Protein AF-A0A817Q530-F1 (afdb_monomer_lite)

pLDDT: mean 89.29, std 10.86, range [56.03, 98.44]

InterPro domains:
  IPR006680 Amidohydrolase-related [PF01979] (34-116)
  IPR011059 Metal-dependent hydrolase, composite domain superfamily [G3DSA:2.30.40.10] (6-119)
  IPR011059 Metal-dependent hydrolase, composite domain superfamily [SSF51338] (35-118)
  IPR051607 Metallo-dependent Hydrolases [PTHR11271] (1-118)

Radius of gyration: 17.14 Å; chains: 1; bounding box: 46×32×41 Å

Secondary structure (DSSP, 8-state):
-HHHHHHHHHHHHHHHHHHHHHTTPPPPSS---TT-SS-HHHHHHHHTHHHHHHTT-TTTSSS--TTS---EEEE-S--TT-SS---TT--HHHHHHHHHHH--GGGEEEEEETTEE--

Organism: NCBI:txid392032

Sequence (119 aa):
MLPVMRAAVFAHRTMDFVSFDRSHAALPCFPEHKDAVIDFKFAYYLATLGGARALNIDSQIGSFEVEKQFDALLIDCNVESQAFDYWKDDEMDILFEKWMNAGDDRNIAGVWVQGVKVG

Structure (mmCIF, N/CA/C/O backbone):
data_AF-A0A817Q530-F1
#
_entry.id   AF-A0A817Q530-F1
#
loop_
_atom_site.group_PDB
_atom_site.id
_atom_site.type_symbol
_atom_site.label_atom_id
_atom_site.label_alt_id
_atom_site.label_comp_id
_atom_site.label_asym_id
_atom_site.label_entity_id
_atom_site.label_seq_id
_atom_site.pdbx_PDB_ins_code
_atom_site.Cartn_x
_atom_site.Cartn_y
_atom_site.Cartn_z
_atom_site.occupancy
_atom_site.B_iso_or_equiv
_atom_site.auth_seq_id
_atom_site.auth_comp_id
_atom_site.auth_asym_id
_atom_site.auth_atom_id
_atom_site.pdbx_PDB_model_num
ATOM 1 N N . MET A 1 1 ? -2.621 6.753 -1.626 1.00 76.12 1 MET A N 1
ATOM 2 C CA . MET A 1 1 ? -1.347 6.255 -1.063 1.00 76.12 1 MET A CA 1
ATOM 3 C C . MET A 1 1 ? -0.348 5.889 -2.162 1.00 76.12 1 MET A C 1
ATOM 5 O O . MET A 1 1 ? 0.677 6.553 -2.260 1.00 76.12 1 MET A O 1
ATOM 9 N N . LEU A 1 2 ? -0.668 4.924 -3.035 1.00 87.19 2 LEU A N 1
ATOM 10 C CA . LEU A 1 2 ? 0.248 4.417 -4.072 1.00 87.19 2 LEU A CA 1
ATOM 11 C C . LEU A 1 2 ? 0.881 5.487 -4.991 1.00 87.19 2 LEU A C 1
ATOM 13 O O . LEU A 1 2 ? 2.090 5.416 -5.201 1.00 87.19 2 LEU A O 1
ATOM 17 N N . PRO A 1 3 ? 0.163 6.524 -5.481 1.00 87.44 3 PRO A N 1
ATOM 18 C CA . PRO A 1 3 ? 0.778 7.534 -6.349 1.00 87.44 3 PRO A CA 1
ATOM 19 C C . PRO A 1 3 ? 1.949 8.292 -5.705 1.00 87.44 3 PRO A C 1
ATOM 21 O O . PRO A 1 3 ? 2.901 8.641 -6.395 1.00 87.44 3 PRO A O 1
ATOM 24 N N . VAL A 1 4 ? 1.903 8.522 -4.387 1.00 86.69 4 VAL A N 1
ATOM 25 C CA . VAL A 1 4 ? 2.946 9.265 -3.658 1.00 86.69 4 VAL A CA 1
ATOM 26 C C . VAL A 1 4 ? 4.192 8.404 -3.465 1.00 86.69 4 VAL A C 1
ATOM 28 O O . VAL A 1 4 ? 5.297 8.866 -3.734 1.00 86.69 4 VAL A O 1
ATOM 31 N N . MET A 1 5 ? 4.015 7.140 -3.065 1.00 89.62 5 MET A N 1
ATOM 32 C CA . MET A 1 5 ? 5.116 6.174 -2.957 1.00 89.62 5 MET A CA 1
ATOM 33 C C . MET A 1 5 ? 5.834 6.018 -4.303 1.00 89.62 5 MET A C 1
ATOM 35 O O . MET A 1 5 ? 7.053 6.143 -4.376 1.00 89.62 5 MET A O 1
ATOM 39 N N . ARG A 1 6 ? 5.065 5.836 -5.386 1.00 90.88 6 ARG A N 1
ATOM 40 C CA . ARG A 1 6 ? 5.592 5.744 -6.753 1.00 90.88 6 ARG A CA 1
ATOM 41 C C . ARG A 1 6 ? 6.376 6.981 -7.151 1.00 90.88 6 ARG A C 1
ATOM 43 O O . ARG A 1 6 ? 7.494 6.862 -7.639 1.00 90.88 6 ARG A O 1
ATOM 50 N N . ALA A 1 7 ? 5.811 8.167 -6.926 1.00 88.56 7 ALA A N 1
ATOM 51 C CA . ALA A 1 7 ? 6.481 9.422 -7.240 1.00 88.56 7 ALA A CA 1
ATOM 52 C C . ALA A 1 7 ? 7.816 9.562 -6.493 1.00 88.56 7 ALA A C 1
ATOM 54 O O . ALA A 1 7 ? 8.787 10.017 -7.091 1.00 88.56 7 ALA A O 1
ATOM 55 N N . ALA A 1 8 ? 7.894 9.127 -5.230 1.00 87.06 8 ALA A N 1
ATOM 56 C CA . ALA A 1 8 ? 9.135 9.146 -4.459 1.00 87.06 8 ALA A CA 1
ATOM 57 C C . ALA A 1 8 ? 10.202 8.210 -5.054 1.00 87.06 8 ALA A C 1
ATOM 59 O O . ALA A 1 8 ? 11.334 8.642 -5.275 1.00 87.06 8 ALA A O 1
ATOM 60 N N . VAL A 1 9 ? 9.830 6.967 -5.385 1.00 87.38 9 VAL A N 1
ATOM 61 C CA . VAL A 1 9 ? 10.739 5.998 -6.025 1.00 87.38 9 VAL A CA 1
ATOM 62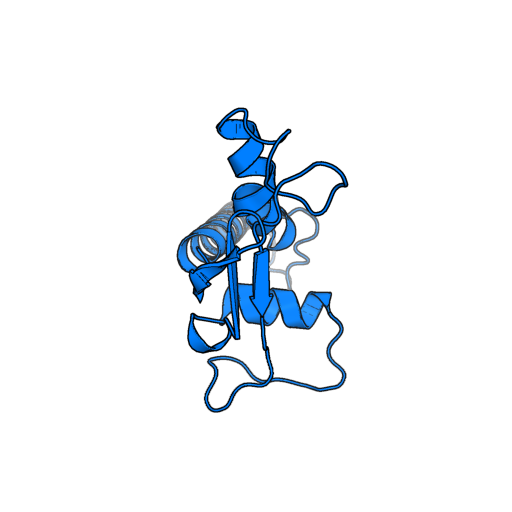 C C . VAL A 1 9 ? 11.201 6.507 -7.395 1.00 87.38 9 VAL A C 1
ATOM 64 O O . VAL A 1 9 ? 12.394 6.489 -7.694 1.00 87.38 9 VAL A O 1
ATOM 67 N N . PHE A 1 10 ? 10.290 7.023 -8.228 1.00 86.19 10 PHE A N 1
ATOM 68 C CA . PHE A 1 10 ? 10.640 7.564 -9.545 1.00 86.19 10 PHE A CA 1
ATOM 69 C C . PHE A 1 10 ? 11.528 8.807 -9.459 1.00 86.19 10 PHE A C 1
ATOM 71 O O . PHE A 1 10 ? 12.492 8.921 -10.219 1.00 86.19 10 PHE A O 1
ATOM 78 N N . ALA A 1 11 ? 11.235 9.730 -8.542 1.00 85.81 11 ALA A N 1
ATOM 79 C CA . ALA A 1 11 ? 12.054 10.917 -8.333 1.00 85.81 11 ALA A CA 1
ATOM 80 C C . ALA A 1 11 ? 13.473 10.534 -7.907 1.00 85.81 11 ALA A C 1
ATOM 82 O O . ALA A 1 11 ? 14.438 11.052 -8.466 1.00 85.81 11 ALA A O 1
ATOM 83 N N . HIS A 1 12 ? 13.603 9.581 -6.983 1.00 84.56 12 HIS A N 1
ATOM 84 C CA . HIS A 1 12 ? 14.901 9.098 -6.541 1.00 84.56 12 HIS A CA 1
ATOM 85 C C . HIS A 1 12 ? 15.691 8.432 -7.680 1.00 84.56 12 HIS A C 1
ATOM 87 O O . HIS A 1 12 ? 16.813 8.848 -7.959 1.00 84.56 12 HIS A O 1
ATOM 93 N N . ARG A 1 13 ? 15.068 7.521 -8.443 1.00 83.00 13 ARG A N 1
ATOM 94 C CA . ARG A 1 13 ? 15.695 6.902 -9.628 1.00 83.00 13 ARG A CA 1
ATOM 95 C C . ARG A 1 13 ? 16.119 7.933 -10.682 1.00 83.00 13 ARG A C 1
ATOM 97 O O . ARG A 1 13 ? 17.153 7.777 -11.325 1.00 83.00 13 ARG A O 1
ATOM 104 N N . THR A 1 14 ? 15.341 9.003 -10.852 1.00 85.06 14 THR A N 1
ATOM 105 C CA . THR A 1 14 ? 15.692 10.105 -11.763 1.00 85.06 14 THR A CA 1
ATOM 106 C C . THR A 1 14 ? 16.925 10.862 -11.268 1.00 85.06 14 THR A C 1
ATOM 108 O O . THR A 1 14 ? 17.797 11.205 -12.064 1.00 85.06 14 THR A O 1
ATOM 111 N N . MET A 1 15 ? 17.030 11.113 -9.961 1.00 80.25 15 MET A N 1
ATOM 112 C CA . MET A 1 15 ? 18.203 11.766 -9.371 1.00 80.25 15 MET A CA 1
ATOM 113 C C . MET A 1 15 ? 19.466 10.907 -9.490 1.00 80.25 15 MET A C 1
ATOM 115 O O . MET A 1 15 ? 20.522 11.451 -9.812 1.00 80.25 15 MET A O 1
ATOM 119 N N . ASP A 1 16 ? 19.355 9.592 -9.295 1.00 78.88 16 ASP A N 1
ATOM 120 C CA . ASP A 1 16 ? 20.468 8.653 -9.479 1.00 78.88 16 ASP A CA 1
ATOM 121 C C . ASP A 1 16 ? 20.954 8.631 -10.931 1.00 78.88 16 ASP A C 1
ATOM 123 O O . ASP A 1 16 ? 22.153 8.648 -11.199 1.00 78.88 16 ASP A O 1
ATOM 127 N N . PHE A 1 17 ? 20.031 8.667 -11.895 1.00 76.12 17 PHE A N 1
ATOM 128 C CA . PHE A 1 17 ? 20.399 8.777 -13.304 1.00 76.12 17 PHE A CA 1
ATOM 129 C C . PHE A 1 17 ? 21.129 10.096 -13.606 1.00 76.12 17 PHE A C 1
ATOM 131 O O . PHE A 1 17 ? 22.151 10.100 -14.288 1.00 76.12 17 PHE A O 1
ATOM 138 N N . VAL A 1 18 ? 20.642 11.223 -13.073 1.00 79.25 18 VAL A N 1
ATOM 139 C CA . VAL A 1 18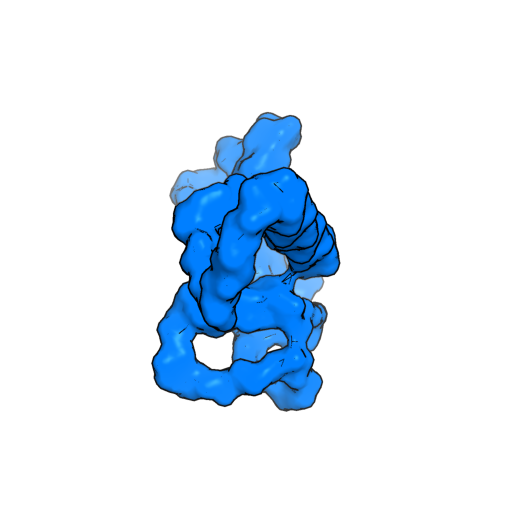 ? 21.281 12.537 -13.270 1.00 79.25 18 VAL A CA 1
ATOM 140 C C . VAL A 1 18 ? 22.666 12.599 -12.620 1.00 79.25 18 VAL A C 1
ATOM 142 O O . VAL A 1 18 ? 23.579 13.208 -13.180 1.00 79.25 18 VAL A O 1
ATOM 145 N N . SER A 1 19 ? 22.844 12.009 -11.436 1.00 75.75 19 SER A N 1
ATOM 146 C CA . SER A 1 19 ? 24.150 11.970 -10.769 1.00 75.75 19 SER A CA 1
ATOM 147 C C . SER A 1 19 ? 25.144 11.106 -11.551 1.00 75.75 19 SER A C 1
ATOM 149 O O . SER A 1 19 ? 26.296 11.511 -11.727 1.00 75.75 19 SER A O 1
ATOM 151 N N . PHE A 1 20 ? 24.672 9.985 -12.102 1.00 75.25 20 PHE A N 1
ATOM 152 C CA . PHE A 1 20 ? 25.435 9.129 -12.995 1.00 75.25 20 PHE A CA 1
ATOM 153 C C . PHE A 1 20 ? 25.859 9.861 -14.277 1.00 75.25 20 PHE A C 1
ATOM 155 O O . PHE A 1 20 ? 27.049 9.898 -14.583 1.00 75.25 20 PHE A O 1
ATOM 162 N N . ASP A 1 21 ? 24.932 10.497 -14.998 1.00 75.50 21 ASP A N 1
ATOM 163 C CA . ASP A 1 21 ? 25.228 11.228 -16.241 1.00 75.50 21 ASP A CA 1
ATOM 164 C C . ASP A 1 21 ? 26.308 12.306 -16.028 1.00 75.50 21 ASP A C 1
ATOM 166 O O . ASP A 1 21 ? 27.300 12.377 -16.756 1.00 75.50 21 ASP A O 1
ATOM 170 N N . ARG A 1 22 ? 26.210 13.064 -14.926 1.00 78.44 22 ARG A N 1
ATOM 171 C CA . ARG A 1 22 ? 27.218 14.070 -14.545 1.00 78.44 22 ARG A CA 1
ATOM 172 C C . ARG A 1 22 ? 28.609 13.486 -14.296 1.00 78.44 22 ARG A C 1
ATOM 174 O O . ARG A 1 22 ? 29.601 14.197 -14.471 1.00 78.44 22 ARG A O 1
ATOM 181 N N . SER A 1 23 ? 28.708 12.220 -13.895 1.00 80.88 23 SER A N 1
ATOM 182 C CA . SER A 1 23 ? 29.992 11.553 -13.656 1.00 80.88 23 SER A CA 1
ATOM 183 C C . SER A 1 23 ? 30.753 11.208 -14.943 1.00 80.88 23 SER A C 1
ATOM 185 O O . SER A 1 23 ? 31.930 10.865 -14.862 1.00 80.88 23 SER A O 1
ATOM 187 N N . HIS A 1 24 ? 30.117 11.324 -16.122 1.00 75.62 24 HIS A N 1
ATOM 188 C CA . HIS A 1 24 ? 30.666 10.914 -17.425 1.00 75.62 24 HIS A CA 1
ATOM 189 C C . HIS A 1 24 ? 31.121 9.440 -17.477 1.00 75.62 24 HIS A C 1
ATOM 191 O O . HIS A 1 24 ? 31.922 9.056 -18.332 1.00 75.62 24 HIS A O 1
ATOM 197 N N . ALA A 1 25 ? 30.628 8.600 -16.564 1.00 75.75 25 ALA A N 1
ATOM 198 C CA . ALA A 1 25 ? 30.868 7.167 -16.591 1.00 75.75 25 ALA A CA 1
ATOM 199 C C . ALA A 1 25 ? 30.081 6.501 -17.737 1.00 75.75 25 ALA A C 1
ATOM 201 O O . ALA A 1 25 ? 29.028 6.978 -18.161 1.00 75.75 25 ALA A O 1
ATOM 202 N N . ALA A 1 26 ? 30.584 5.377 -18.252 1.00 75.62 26 ALA A N 1
ATOM 203 C CA . ALA A 1 26 ? 29.887 4.605 -19.280 1.00 75.62 26 ALA A CA 1
ATOM 204 C C . ALA A 1 26 ? 28.611 3.975 -18.704 1.00 75.62 26 ALA A C 1
ATOM 206 O O . ALA A 1 26 ? 28.694 3.264 -17.701 1.00 75.62 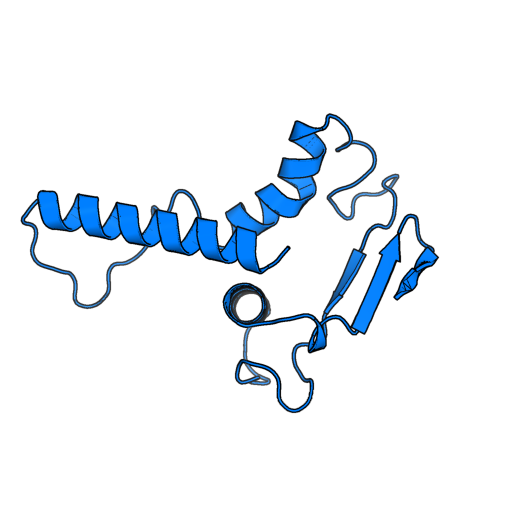26 ALA A O 1
ATOM 207 N N . LEU A 1 27 ? 27.452 4.235 -19.327 1.00 66.81 27 LEU A N 1
ATOM 208 C CA . LEU A 1 27 ? 26.159 3.698 -18.885 1.00 66.81 27 LEU A CA 1
ATOM 209 C C . LEU A 1 27 ? 26.245 2.171 -18.734 1.00 66.81 27 LEU A C 1
ATOM 211 O O . LEU A 1 27 ? 26.527 1.484 -19.722 1.00 66.81 27 LEU A O 1
ATOM 215 N N . PRO A 1 28 ? 26.003 1.613 -17.536 1.00 66.25 28 PRO A N 1
ATOM 216 C CA . PRO A 1 28 ? 25.867 0.172 -17.401 1.00 66.25 28 PRO A CA 1
ATOM 217 C C . PRO A 1 28 ? 24.646 -0.291 -18.207 1.00 66.25 28 PRO A C 1
ATOM 219 O O . PRO A 1 28 ? 23.627 0.400 -18.250 1.00 66.25 28 PRO A O 1
ATOM 222 N N . CYS A 1 29 ? 24.728 -1.465 -18.846 1.00 59.94 29 CYS A N 1
ATOM 223 C CA . CYS A 1 29 ? 23.603 -2.007 -19.622 1.00 59.94 29 CYS A CA 1
ATOM 224 C C . CYS A 1 29 ? 22.365 -2.273 -18.750 1.00 59.94 29 CYS A C 1
ATOM 226 O O . CYS A 1 29 ? 21.248 -2.214 -19.251 1.00 59.94 29 CYS A O 1
ATOM 228 N N . PHE A 1 30 ? 22.577 -2.478 -17.446 1.00 57.22 30 PHE A N 1
ATOM 229 C CA . PHE A 1 30 ? 21.573 -2.430 -16.392 1.00 57.22 30 PHE A CA 1
ATOM 230 C C . PHE A 1 30 ? 22.248 -1.867 -15.135 1.00 57.22 30 PHE A C 1
ATOM 232 O O . PHE A 1 30 ? 23.124 -2.536 -14.583 1.00 57.22 30 PHE A O 1
ATOM 239 N N . PRO A 1 31 ? 21.930 -0.641 -14.692 1.00 57.78 31 PRO A N 1
ATOM 240 C CA . PRO A 1 31 ? 22.441 -0.158 -13.418 1.00 57.78 31 PRO A CA 1
ATOM 241 C C . PRO A 1 31 ? 21.901 -1.044 -12.288 1.00 57.78 31 PRO A C 1
ATOM 243 O O . PRO A 1 31 ? 20.692 -1.148 -12.093 1.00 57.78 31 PRO A O 1
ATOM 246 N N . GLU A 1 32 ? 22.791 -1.702 -11.539 1.00 56.03 32 GLU A N 1
ATOM 247 C CA . GLU A 1 32 ? 22.409 -2.307 -10.261 1.00 56.03 32 GLU A CA 1
ATOM 248 C C . GLU A 1 32 ? 22.076 -1.177 -9.276 1.00 56.03 32 GLU A C 1
ATOM 250 O O . GLU A 1 32 ? 22.944 -0.399 -8.889 1.00 56.03 32 GLU A O 1
ATOM 255 N N . HIS A 1 33 ? 20.821 -1.094 -8.842 1.00 61.72 33 HIS A N 1
ATOM 256 C CA . HIS A 1 33 ? 20.346 -0.078 -7.895 1.00 61.72 33 HIS A CA 1
ATOM 257 C C . HIS A 1 33 ? 20.572 -0.497 -6.433 1.00 61.72 33 HIS A C 1
ATOM 259 O O . HIS A 1 33 ? 19.668 -0.392 -5.607 1.00 61.72 33 HIS A O 1
ATOM 265 N N . LYS A 1 34 ? 21.763 -1.017 -6.109 1.00 56.69 34 LYS A N 1
ATOM 266 C CA . LYS A 1 34 ? 22.081 -1.499 -4.749 1.00 56.69 34 LYS A CA 1
ATOM 267 C C . LYS A 1 34 ? 22.072 -0.391 -3.691 1.00 56.69 34 LYS A C 1
ATOM 269 O O . LYS A 1 34 ? 21.837 -0.694 -2.527 1.00 56.69 34 LYS A O 1
ATOM 274 N N . ASP A 1 35 ? 22.249 0.862 -4.111 1.00 61.72 35 ASP A N 1
ATOM 275 C CA . ASP A 1 35 ? 22.394 2.022 -3.223 1.00 61.72 35 ASP A CA 1
ATOM 276 C C . ASP A 1 35 ? 21.201 2.993 -3.284 1.00 61.72 35 ASP A C 1
ATOM 278 O O . ASP A 1 35 ? 21.332 4.160 -2.909 1.00 61.72 35 ASP A O 1
ATOM 282 N N . ALA A 1 36 ? 20.035 2.540 -3.764 1.00 63.38 36 ALA A N 1
ATOM 283 C CA . ALA A 1 36 ? 18.854 3.393 -3.815 1.00 63.38 36 ALA A CA 1
ATOM 284 C C . ALA A 1 36 ? 18.437 3.830 -2.393 1.00 63.38 36 ALA A C 1
ATOM 286 O O . ALA A 1 36 ? 17.969 3.029 -1.587 1.00 63.38 36 ALA A O 1
ATOM 287 N N . VAL A 1 37 ? 18.575 5.125 -2.099 1.00 75.31 37 VAL A N 1
ATOM 288 C CA . VAL A 1 37 ? 18.137 5.796 -0.863 1.00 75.31 37 VAL A CA 1
ATOM 289 C C . VAL A 1 37 ? 16.631 5.626 -0.645 1.00 75.31 37 VAL A C 1
ATOM 291 O O . VAL A 1 37 ? 16.182 5.531 0.495 1.00 75.31 37 VAL A O 1
ATOM 294 N N . ILE A 1 38 ? 15.842 5.6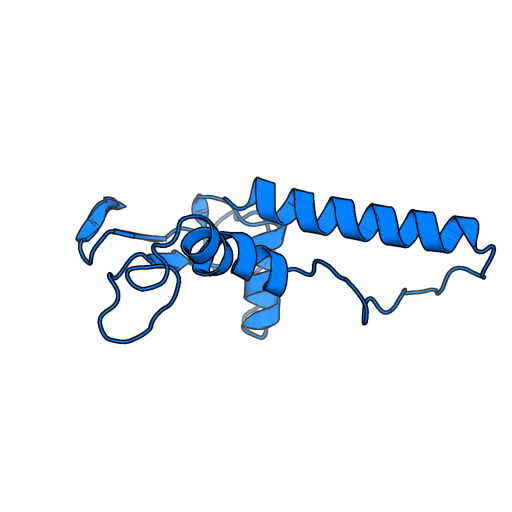04 -1.726 1.00 86.94 38 ILE A N 1
ATOM 295 C CA . ILE A 1 38 ? 14.392 5.372 -1.681 1.00 86.94 38 ILE A CA 1
ATOM 296 C C . ILE A 1 38 ? 14.016 4.267 -2.667 1.00 86.94 38 ILE A C 1
ATOM 298 O O . ILE A 1 38 ? 13.692 4.523 -3.829 1.00 86.94 38 ILE A O 1
ATOM 302 N N . ASP A 1 39 ? 14.037 3.030 -2.182 1.00 89.62 39 ASP A N 1
ATOM 303 C CA . ASP A 1 39 ? 13.446 1.886 -2.864 1.00 89.62 39 ASP A CA 1
ATOM 304 C C . ASP A 1 39 ? 11.956 1.723 -2.505 1.00 89.62 39 ASP A C 1
ATOM 306 O O . ASP A 1 39 ? 11.354 2.512 -1.766 1.00 89.62 39 ASP A O 1
ATOM 310 N N . PHE A 1 40 ? 11.333 0.684 -3.061 1.00 90.62 40 PHE A N 1
ATOM 311 C CA . PHE A 1 40 ? 9.923 0.401 -2.835 1.00 90.62 40 PHE A CA 1
ATOM 312 C C . PHE A 1 40 ? 9.664 0.064 -1.348 1.00 90.62 40 PHE A C 1
ATOM 314 O O . PHE A 1 40 ? 8.715 0.575 -0.751 1.00 90.62 40 PHE A O 1
ATOM 321 N N . LYS A 1 41 ? 10.546 -0.706 -0.697 1.00 92.50 41 LYS A N 1
ATOM 322 C CA . LYS A 1 41 ? 10.413 -1.086 0.720 1.00 92.50 41 LYS A CA 1
ATOM 323 C C . LYS A 1 41 ? 10.479 0.135 1.638 1.00 92.50 41 LYS A C 1
ATOM 325 O O . LYS A 1 41 ? 9.664 0.268 2.552 1.00 92.50 41 LYS A O 1
ATOM 330 N N . PHE A 1 42 ? 11.396 1.059 1.373 1.00 92.44 42 PHE A N 1
ATOM 331 C CA . PHE A 1 42 ? 11.543 2.292 2.131 1.00 92.44 42 PHE A CA 1
ATOM 332 C C . PHE A 1 42 ? 10.382 3.257 1.883 1.00 92.44 42 PHE A C 1
ATOM 334 O O . PHE A 1 42 ? 9.857 3.834 2.834 1.00 92.44 42 PHE A O 1
ATOM 341 N N . ALA A 1 43 ? 9.903 3.379 0.641 1.00 93.44 43 ALA A N 1
ATOM 342 C CA . ALA A 1 43 ? 8.690 4.141 0.347 1.00 93.44 43 ALA A CA 1
ATOM 343 C C . ALA A 1 43 ? 7.464 3.575 1.092 1.00 93.44 43 ALA A C 1
ATOM 345 O O . ALA A 1 43 ? 6.667 4.344 1.638 1.00 93.44 43 ALA A O 1
ATOM 346 N N . TYR A 1 44 ? 7.343 2.244 1.181 1.00 94.50 44 TYR A N 1
ATOM 347 C CA . TYR A 1 44 ? 6.305 1.585 1.975 1.00 94.50 44 TYR A CA 1
ATOM 348 C C . TYR A 1 44 ? 6.434 1.886 3.470 1.00 94.50 44 TYR A C 1
ATOM 350 O O . TYR A 1 44 ? 5.448 2.264 4.107 1.00 94.50 44 TYR A O 1
ATOM 358 N N . TYR A 1 45 ? 7.648 1.797 4.018 1.00 95.44 45 TYR A N 1
ATOM 359 C CA . TYR A 1 45 ? 7.926 2.182 5.401 1.00 95.44 45 TYR A CA 1
ATOM 360 C C . TYR A 1 45 ? 7.508 3.632 5.674 1.00 95.44 45 TYR A C 1
ATOM 362 O O . TYR A 1 45 ? 6.775 3.882 6.628 1.00 95.44 45 TYR A O 1
ATOM 370 N N . LEU A 1 46 ? 7.910 4.586 4.828 1.00 95.06 46 LEU A N 1
ATOM 371 C CA . LEU A 1 46 ? 7.588 6.007 5.006 1.00 95.06 46 LEU A CA 1
ATOM 372 C C . LEU A 1 46 ? 6.082 6.276 5.030 1.00 95.06 46 LEU A C 1
ATOM 374 O O . LEU A 1 46 ? 5.622 7.118 5.794 1.00 95.06 46 LEU A O 1
ATOM 378 N N . ALA A 1 47 ? 5.309 5.558 4.225 1.00 94.94 47 ALA A N 1
ATOM 379 C CA . ALA A 1 47 ? 3.864 5.732 4.168 1.00 94.94 47 ALA A CA 1
ATOM 380 C C . ALA A 1 47 ? 3.085 4.914 5.216 1.00 94.94 47 ALA A C 1
ATOM 382 O O . ALA A 1 47 ? 1.868 5.062 5.305 1.00 94.94 47 ALA A O 1
ATOM 383 N N . THR A 1 48 ? 3.765 4.075 6.003 1.00 96.19 48 THR A N 1
ATOM 384 C CA . THR A 1 48 ? 3.177 3.287 7.097 1.00 96.19 48 THR A CA 1
ATOM 385 C C . THR A 1 48 ? 3.828 3.664 8.431 1.00 96.19 48 THR A C 1
ATOM 387 O O . THR A 1 48 ? 3.537 4.727 8.982 1.00 96.19 48 THR A O 1
ATOM 390 N N . LEU A 1 49 ? 4.744 2.842 8.949 1.00 97.56 49 LEU A N 1
ATOM 391 C CA . LEU A 1 49 ? 5.390 3.040 10.247 1.00 97.56 49 LEU A CA 1
ATOM 392 C C . LEU A 1 49 ? 6.187 4.351 10.328 1.00 97.56 49 LEU A C 1
ATOM 394 O O . LEU A 1 49 ? 6.162 5.029 11.353 1.00 97.56 49 LEU A O 1
ATOM 398 N N . GLY A 1 50 ? 6.881 4.737 9.257 1.00 96.81 50 GLY A N 1
ATOM 399 C CA . GLY A 1 50 ? 7.621 5.997 9.179 1.00 96.81 50 GLY A CA 1
ATOM 400 C C . GLY A 1 50 ? 6.710 7.221 9.304 1.00 96.81 50 GLY A C 1
ATOM 401 O O . GLY A 1 50 ? 7.046 8.164 10.019 1.00 96.81 50 GLY A O 1
ATOM 402 N N . GLY A 1 51 ? 5.528 7.177 8.687 1.00 96.56 51 GLY A N 1
ATOM 403 C CA . GLY A 1 51 ? 4.505 8.214 8.810 1.00 96.56 51 GLY A CA 1
ATOM 404 C C . GLY A 1 51 ? 3.904 8.264 10.214 1.00 96.56 51 GLY A C 1
ATOM 405 O O . GLY A 1 51 ? 3.777 9.343 10.791 1.00 96.56 51 GLY A O 1
ATOM 406 N N . ALA A 1 52 ? 3.620 7.102 10.810 1.00 97.88 52 ALA A N 1
ATOM 407 C CA . ALA A 1 52 ? 3.153 7.015 12.193 1.00 97.88 52 ALA A CA 1
ATOM 408 C C . ALA A 1 52 ? 4.175 7.608 13.183 1.00 97.88 52 ALA A C 1
ATOM 410 O O . ALA A 1 52 ? 3.793 8.352 14.086 1.00 97.88 52 ALA A O 1
ATOM 411 N N . ARG A 1 53 ? 5.477 7.363 12.967 1.00 98.19 53 ARG A N 1
ATOM 412 C CA . ARG A 1 53 ? 6.572 7.955 13.758 1.00 98.19 53 ARG A CA 1
ATOM 413 C C . ARG A 1 53 ? 6.646 9.467 13.600 1.00 98.19 53 ARG A C 1
ATOM 415 O O . ARG A 1 53 ? 6.789 10.176 14.590 1.00 98.19 53 ARG A O 1
ATOM 422 N N . ALA A 1 54 ? 6.507 9.971 12.373 1.00 97.75 54 ALA A N 1
ATOM 423 C CA . ALA A 1 54 ? 6.497 11.411 12.109 1.00 97.75 54 ALA A CA 1
ATOM 424 C C . ALA A 1 54 ? 5.345 12.136 12.829 1.00 97.75 54 ALA A C 1
ATOM 426 O O . ALA A 1 54 ? 5.476 13.307 13.178 1.00 97.75 54 ALA A O 1
ATOM 427 N N . LEU A 1 55 ? 4.237 11.431 13.077 1.00 98.06 55 LEU A N 1
ATOM 428 C CA . LEU A 1 55 ? 3.070 11.927 13.807 1.00 98.06 55 LEU A CA 1
ATOM 429 C C . LEU A 1 55 ? 3.065 11.550 15.300 1.00 98.06 55 LEU A C 1
ATOM 431 O O . LEU A 1 55 ? 2.120 11.905 16.000 1.00 98.06 55 LEU A O 1
ATOM 435 N N . ASN A 1 56 ? 4.099 10.861 15.799 1.00 98.19 56 ASN A N 1
ATOM 436 C CA . ASN A 1 56 ? 4.202 10.374 17.180 1.00 98.19 56 ASN A CA 1
ATOM 437 C C . ASN A 1 56 ? 3.006 9.496 17.622 1.00 98.19 56 ASN A C 1
ATOM 439 O O . ASN A 1 56 ? 2.514 9.598 18.747 1.00 98.19 56 ASN A O 1
ATOM 443 N N . ILE A 1 57 ? 2.520 8.649 16.711 1.00 98.12 57 ILE A N 1
ATOM 444 C CA . ILE A 1 57 ? 1.430 7.678 16.932 1.00 98.12 57 ILE A CA 1
ATOM 445 C C . ILE A 1 57 ? 1.851 6.245 16.573 1.00 98.12 57 ILE A C 1
ATOM 447 O O . ILE A 1 57 ? 1.013 5.352 16.454 1.00 98.12 57 ILE A O 1
ATOM 451 N N . ASP A 1 58 ? 3.149 5.993 16.407 1.00 98.00 58 ASP A N 1
ATOM 452 C CA . ASP A 1 58 ? 3.700 4.680 16.059 1.00 98.00 58 ASP A CA 1
ATOM 453 C C . ASP A 1 58 ? 3.564 3.636 17.168 1.00 98.00 58 ASP A C 1
ATOM 455 O O . ASP A 1 58 ? 3.653 2.441 16.892 1.00 98.00 58 ASP A O 1
ATOM 459 N N . SER A 1 59 ? 3.289 4.057 18.404 1.00 97.69 59 SER A N 1
ATOM 460 C CA . SER A 1 59 ? 2.874 3.155 19.483 1.00 97.69 59 SER A CA 1
ATOM 461 C C . SER A 1 59 ? 1.459 2.598 19.293 1.00 97.69 59 SER A C 1
ATOM 463 O O . SER A 1 59 ? 1.123 1.602 19.922 1.00 97.69 59 SER A O 1
ATOM 465 N N . GLN A 1 60 ? 0.641 3.216 18.434 1.00 98.00 60 GLN A N 1
ATOM 466 C CA . GLN A 1 60 ? -0.755 2.838 18.204 1.00 98.00 60 GLN A CA 1
ATOM 467 C C . GLN A 1 60 ? -0.972 2.167 16.845 1.00 98.00 60 GLN A C 1
ATOM 469 O O . GLN A 1 60 ? -1.787 1.254 16.768 1.00 98.00 60 GLN A O 1
ATOM 474 N N . ILE A 1 61 ? -0.278 2.606 15.787 1.00 98.19 61 ILE A N 1
ATOM 475 C CA . ILE A 1 61 ? -0.507 2.153 14.401 1.00 98.19 61 ILE A CA 1
ATOM 476 C C . ILE A 1 61 ? 0.798 2.014 13.597 1.00 98.19 61 ILE A C 1
ATOM 478 O O . ILE A 1 61 ? 1.885 2.362 14.058 1.00 98.19 61 ILE A O 1
ATOM 482 N N . GLY A 1 62 ? 0.683 1.532 12.357 1.00 96.31 62 GLY A N 1
ATOM 483 C CA . GLY A 1 62 ? 1.761 1.540 11.360 1.00 96.31 62 GLY A CA 1
ATOM 484 C C . GLY A 1 62 ? 2.534 0.225 11.216 1.00 96.31 62 GLY A C 1
ATOM 485 O O . GLY A 1 62 ? 3.297 0.088 10.264 1.00 96.31 62 GLY A O 1
ATOM 486 N N . SER A 1 63 ? 2.327 -0.749 12.107 1.00 97.62 63 SER A N 1
ATOM 487 C CA . SER A 1 63 ? 2.855 -2.118 11.991 1.00 97.62 63 SER A CA 1
ATOM 488 C C . SER A 1 63 ? 1.907 -3.142 12.627 1.00 97.62 63 SER A C 1
ATOM 490 O O . SER A 1 63 ? 1.028 -2.778 13.406 1.00 97.62 63 SER A O 1
ATOM 492 N N . PHE A 1 64 ? 2.097 -4.429 12.317 1.00 97.19 64 PHE A N 1
ATOM 493 C CA . PHE A 1 64 ? 1.320 -5.545 12.882 1.00 97.19 64 PHE A CA 1
ATOM 494 C C . PHE A 1 64 ? 1.922 -6.087 14.189 1.00 97.19 64 PHE A C 1
ATOM 496 O O . PHE A 1 64 ? 2.113 -7.291 14.354 1.00 97.19 64 PHE A O 1
ATOM 503 N N . GLU A 1 65 ? 2.270 -5.194 15.111 1.00 97.94 65 GLU A N 1
ATOM 504 C CA . GLU A 1 65 ? 2.730 -5.564 16.453 1.00 97.94 65 GLU A CA 1
ATOM 505 C C . GLU A 1 65 ? 1.540 -5.771 17.399 1.00 97.94 65 GLU A C 1
ATOM 507 O O . GLU A 1 65 ? 0.501 -5.125 17.265 1.00 97.94 65 GLU A O 1
ATOM 512 N N . VAL A 1 66 ? 1.700 -6.665 18.379 1.00 97.12 66 VAL A N 1
ATOM 513 C CA . VAL A 1 66 ? 0.712 -6.855 19.454 1.00 97.12 66 VAL A CA 1
ATOM 514 C C . VAL A 1 66 ? 0.501 -5.524 20.193 1.00 97.12 66 VAL A C 1
ATOM 516 O O . VAL A 1 66 ? 1.435 -4.734 20.307 1.00 97.12 66 VAL A O 1
ATOM 519 N N . GLU A 1 67 ? -0.720 -5.285 20.679 1.00 96.75 67 GLU A N 1
ATOM 520 C CA . GLU A 1 67 ? -1.203 -4.037 21.308 1.00 96.75 67 GLU A CA 1
ATOM 521 C C . GLU A 1 67 ? -1.488 -2.857 20.359 1.00 96.75 67 GLU A C 1
ATOM 523 O O . GLU A 1 67 ? -2.146 -1.900 20.772 1.00 96.75 67 GLU A O 1
ATOM 528 N N . LYS A 1 68 ? -1.075 -2.910 19.085 1.00 98.00 68 LYS A N 1
ATOM 529 C CA . LYS A 1 68 ? -1.442 -1.877 18.101 1.00 98.00 68 LYS A CA 1
ATOM 530 C C . LYS A 1 68 ? -2.852 -2.080 17.552 1.00 98.00 68 LYS A C 1
ATOM 532 O O . LYS A 1 68 ? -3.381 -3.191 17.502 1.00 98.00 68 LYS A O 1
ATOM 537 N N . GLN A 1 69 ? -3.465 -0.984 17.118 1.00 98.25 69 GLN A N 1
ATOM 538 C CA . GLN A 1 69 ? -4.749 -1.003 16.426 1.00 98.25 69 GLN A CA 1
ATOM 539 C C . GLN A 1 69 ? -4.599 -1.701 15.071 1.00 98.25 69 GLN A C 1
ATOM 541 O O . GLN A 1 69 ? -3.598 -1.536 14.371 1.00 98.25 69 GLN A O 1
ATOM 546 N N . PHE A 1 70 ? -5.613 -2.480 14.692 1.00 97.81 70 PHE A N 1
ATOM 547 C CA . PHE A 1 70 ? -5.627 -3.163 13.404 1.00 97.81 70 PHE A CA 1
ATOM 548 C C . PHE A 1 70 ? -6.111 -2.221 12.296 1.00 97.81 70 PHE A C 1
ATOM 550 O O . PHE A 1 70 ? -7.290 -2.222 11.929 1.00 97.81 70 PHE A O 1
ATOM 557 N N . ASP A 1 71 ? -5.167 -1.428 11.793 1.00 97.75 71 ASP A N 1
ATOM 558 C CA . ASP A 1 71 ? -5.310 -0.593 10.603 1.00 97.75 71 ASP A CA 1
ATOM 559 C C . ASP A 1 71 ? -4.617 -1.302 9.435 1.00 97.75 71 ASP A C 1
ATOM 561 O O . ASP A 1 71 ? -3.388 -1.408 9.397 1.00 97.75 71 ASP A O 1
ATOM 565 N N . ALA A 1 72 ? -5.403 -1.853 8.508 1.00 97.12 72 ALA A N 1
ATOM 566 C CA . ALA A 1 72 ? -4.898 -2.783 7.502 1.00 97.12 72 ALA A CA 1
ATOM 567 C C . ALA A 1 72 ? -5.638 -2.685 6.167 1.00 97.12 72 ALA A C 1
ATOM 569 O O . ALA A 1 72 ? -6.828 -2.372 6.105 1.00 97.12 72 ALA A O 1
ATOM 570 N N . LEU A 1 73 ? -4.925 -3.042 5.099 1.00 96.69 73 LEU A N 1
ATOM 571 C CA . LEU A 1 73 ? -5.486 -3.272 3.774 1.00 96.69 73 LEU A CA 1
ATOM 572 C C . LEU A 1 73 ? -5.321 -4.750 3.419 1.00 96.69 73 LEU A C 1
ATOM 574 O O . LEU A 1 73 ? -4.228 -5.299 3.561 1.00 96.69 73 LEU A O 1
ATOM 578 N N . LEU A 1 74 ? -6.388 -5.378 2.931 1.00 97.00 74 LEU A N 1
ATOM 579 C CA . LEU A 1 74 ? -6.307 -6.670 2.259 1.00 97.00 74 LEU A CA 1
ATOM 580 C C . LEU A 1 74 ? -6.126 -6.416 0.768 1.00 97.00 74 LEU A C 1
ATOM 582 O O . LEU A 1 74 ? -6.988 -5.802 0.139 1.00 97.00 74 LEU A O 1
ATOM 586 N N . ILE A 1 75 ? -5.010 -6.887 0.221 1.00 95.62 75 ILE A N 1
ATOM 587 C CA . ILE A 1 75 ? -4.656 -6.689 -1.182 1.00 95.62 75 ILE A CA 1
ATOM 588 C C . ILE A 1 75 ? -4.837 -7.998 -1.951 1.00 95.62 75 ILE A C 1
ATOM 590 O O . ILE A 1 75 ? -4.299 -9.028 -1.548 1.00 95.62 75 ILE A O 1
ATOM 594 N N . ASP A 1 76 ? -5.573 -7.938 -3.059 1.00 95.31 76 ASP A N 1
ATOM 595 C CA . ASP A 1 76 ? -5.706 -9.007 -4.043 1.00 95.31 76 ASP A CA 1
ATOM 596 C C . ASP A 1 76 ? -4.995 -8.602 -5.346 1.00 95.31 76 ASP A C 1
ATOM 598 O O . ASP A 1 76 ? -5.371 -7.643 -6.027 1.00 95.31 76 ASP A O 1
ATOM 602 N N . CYS A 1 77 ? -3.928 -9.332 -5.674 1.00 94.62 77 CYS A N 1
ATOM 603 C CA . CYS A 1 77 ? -3.121 -9.133 -6.879 1.00 94.62 77 CYS A CA 1
ATOM 604 C C . CYS A 1 77 ? -3.549 -10.039 -8.043 1.00 94.62 77 CYS A C 1
ATOM 606 O O . CYS A 1 77 ? -2.811 -10.144 -9.020 1.00 94.62 77 CYS A O 1
ATOM 608 N N . ASN A 1 78 ? -4.687 -10.726 -7.933 1.00 94.44 78 ASN A N 1
ATOM 609 C CA . ASN A 1 78 ? -5.237 -11.601 -8.963 1.00 94.44 78 ASN A CA 1
ATOM 610 C C . ASN A 1 78 ? -6.684 -11.200 -9.302 1.00 94.44 78 ASN A C 1
ATOM 612 O O . ASN A 1 78 ? -7.585 -12.037 -9.380 1.00 94.44 78 ASN A O 1
ATOM 616 N N . VAL A 1 79 ? -6.906 -9.896 -9.490 1.00 95.00 79 VAL A N 1
ATOM 617 C CA . VAL A 1 79 ? -8.207 -9.353 -9.900 1.00 95.00 79 VAL A CA 1
ATOM 618 C C . VAL A 1 79 ? -8.262 -9.156 -11.414 1.00 95.00 79 VAL A C 1
ATOM 620 O O . VAL A 1 79 ? -7.256 -8.869 -12.069 1.00 95.00 79 VAL A O 1
ATOM 623 N N . GLU A 1 80 ? -9.454 -9.296 -11.992 1.00 92.50 80 GLU A N 1
ATOM 624 C CA . GLU A 1 80 ? -9.647 -9.095 -13.427 1.00 92.50 80 GLU A CA 1
ATOM 625 C C . GLU A 1 80 ? -9.307 -7.656 -13.851 1.00 92.50 80 GLU A C 1
ATOM 627 O O . GLU A 1 80 ? -9.628 -6.683 -13.170 1.00 92.50 80 GLU A O 1
ATOM 632 N N . SER A 1 81 ? -8.696 -7.512 -15.031 1.00 90.31 81 SER A N 1
ATOM 633 C CA . SER A 1 81 ? -8.361 -6.216 -15.643 1.00 90.31 81 SER A CA 1
ATOM 634 C C . SER A 1 81 ? -7.444 -5.300 -14.814 1.00 90.31 81 SER A C 1
ATOM 636 O O . SER A 1 81 ? -7.430 -4.091 -15.058 1.00 90.31 81 SER A O 1
ATOM 638 N N . GLN A 1 82 ? -6.676 -5.818 -13.851 1.00 93.19 82 GLN A N 1
ATOM 639 C CA . GLN A 1 82 ? -5.694 -5.016 -13.110 1.00 93.19 82 GLN A CA 1
ATOM 640 C C . GLN A 1 82 ? -4.584 -4.446 -14.013 1.00 93.19 82 GLN A C 1
ATOM 642 O O . GLN A 1 82 ? -4.379 -4.875 -15.145 1.00 93.19 82 GLN A O 1
ATOM 647 N N . ALA A 1 83 ? -3.852 -3.457 -13.504 1.00 93.56 83 ALA A N 1
ATOM 648 C CA . ALA A 1 83 ? -2.847 -2.712 -14.265 1.00 93.56 83 ALA A CA 1
ATOM 649 C C . ALA A 1 83 ? -1.486 -3.424 -14.426 1.00 93.56 83 ALA A C 1
ATOM 651 O O . ALA A 1 83 ? -0.560 -2.844 -14.993 1.00 93.56 83 ALA A O 1
ATOM 652 N N . PHE A 1 84 ? -1.340 -4.649 -13.917 1.00 94.38 84 PHE A N 1
ATOM 653 C CA . PHE A 1 84 ? -0.118 -5.443 -14.022 1.00 94.38 84 PHE A CA 1
ATOM 654 C C . PHE A 1 84 ? -0.428 -6.931 -14.156 1.00 94.38 84 PHE A C 1
ATOM 656 O O . PHE A 1 84 ? -1.428 -7.434 -13.654 1.00 94.38 84 PHE A O 1
ATOM 663 N N . ASP A 1 85 ? 0.461 -7.657 -14.808 1.00 93.62 85 ASP A N 1
ATOM 664 C CA . ASP A 1 85 ? 0.310 -9.094 -14.974 1.00 93.62 85 ASP A CA 1
ATOM 665 C C . ASP A 1 85 ? 0.602 -9.836 -13.655 1.00 93.62 85 ASP A C 1
ATOM 667 O O . ASP A 1 85 ? 1.572 -9.539 -12.947 1.00 93.62 85 ASP A O 1
ATOM 671 N N . TYR A 1 86 ? -0.244 -10.816 -13.336 1.00 92.12 86 TYR A N 1
ATOM 672 C CA . TYR A 1 86 ? -0.075 -11.727 -12.205 1.00 92.12 86 TYR A CA 1
ATOM 673 C C . TYR A 1 86 ? 0.534 -13.043 -12.685 1.00 92.12 86 TYR A C 1
ATOM 675 O O . TYR A 1 86 ? -0.033 -13.706 -13.557 1.00 92.12 86 TYR A O 1
ATOM 683 N N . TRP A 1 87 ? 1.647 -13.459 -12.079 1.00 92.56 87 TRP A N 1
ATOM 684 C CA . TRP A 1 87 ? 2.178 -14.807 -12.252 1.00 92.56 87 TRP A CA 1
ATOM 685 C C . TRP A 1 87 ? 2.117 -15.560 -10.934 1.00 92.56 87 TRP A C 1
ATOM 687 O O . TRP A 1 87 ? 2.531 -15.067 -9.890 1.00 92.56 87 TRP A O 1
ATOM 697 N N . LYS A 1 88 ? 1.633 -16.801 -10.996 1.00 89.06 88 LYS A N 1
ATOM 698 C CA . LYS A 1 88 ? 1.495 -17.668 -9.821 1.00 89.06 88 LYS A CA 1
ATOM 699 C C . LYS A 1 88 ? 2.835 -17.970 -9.135 1.00 89.06 88 LYS A C 1
ATOM 701 O O . LYS A 1 88 ? 2.850 -18.226 -7.936 1.00 89.06 88 LYS A O 1
ATOM 706 N N . ASP A 1 89 ? 3.922 -17.941 -9.902 1.00 94.44 89 ASP A N 1
ATOM 707 C CA . ASP A 1 89 ? 5.273 -18.259 -9.437 1.00 94.44 89 ASP A CA 1
ATOM 708 C C . ASP A 1 89 ? 6.054 -17.015 -8.968 1.00 94.44 89 ASP A C 1
ATOM 710 O O . ASP A 1 89 ? 7.215 -17.137 -8.584 1.00 94.44 89 ASP A O 1
ATOM 714 N N . ASP A 1 90 ? 5.446 -15.820 -8.997 1.00 93.62 90 ASP A N 1
ATOM 715 C CA . ASP A 1 90 ? 6.068 -14.616 -8.441 1.00 93.62 90 ASP A CA 1
ATOM 716 C C . ASP A 1 90 ? 6.238 -14.755 -6.920 1.00 93.62 90 ASP A C 1
ATOM 718 O O . ASP A 1 90 ? 5.303 -15.085 -6.185 1.00 93.62 90 ASP A O 1
ATOM 722 N N . GLU A 1 91 ? 7.429 -14.425 -6.424 1.00 95.25 91 GLU A N 1
ATOM 723 C CA . GLU A 1 91 ? 7.659 -14.274 -4.989 1.00 95.25 91 GLU A CA 1
ATOM 724 C C . GLU A 1 91 ? 6.874 -13.078 -4.425 1.00 95.25 91 GLU A C 1
ATOM 726 O O . GLU A 1 91 ? 6.615 -12.094 -5.123 1.00 95.25 91 GLU A O 1
ATOM 731 N N . MET A 1 92 ? 6.545 -13.117 -3.129 1.00 92.81 92 MET A N 1
ATOM 732 C CA . MET A 1 92 ? 5.752 -12.062 -2.478 1.00 92.81 92 MET A CA 1
ATOM 733 C C . MET A 1 92 ? 6.363 -10.663 -2.619 1.00 92.81 92 MET A C 1
ATOM 735 O O . MET A 1 92 ? 5.621 -9.703 -2.810 1.00 92.81 92 MET A O 1
ATOM 739 N N . ASP A 1 93 ? 7.692 -10.541 -2.569 1.00 92.81 93 ASP A N 1
ATOM 740 C CA . ASP A 1 93 ? 8.388 -9.261 -2.751 1.00 92.81 93 ASP A CA 1
ATOM 741 C C . ASP A 1 93 ? 8.197 -8.709 -4.173 1.00 92.81 93 ASP A C 1
ATOM 743 O O . ASP A 1 93 ? 7.945 -7.515 -4.338 1.00 92.81 93 ASP A O 1
ATOM 747 N N . ILE A 1 94 ? 8.244 -9.577 -5.191 1.00 94.19 94 ILE A N 1
ATOM 748 C CA . ILE A 1 94 ? 8.012 -9.210 -6.596 1.00 94.19 94 ILE A CA 1
ATOM 749 C C . ILE A 1 94 ? 6.556 -8.788 -6.785 1.00 94.19 94 ILE A C 1
ATOM 751 O O . ILE A 1 94 ? 6.273 -7.758 -7.398 1.00 94.19 94 ILE A O 1
ATOM 755 N N . LEU A 1 95 ? 5.622 -9.567 -6.237 1.00 94.62 95 LEU A N 1
ATOM 756 C CA . LEU A 1 95 ? 4.194 -9.288 -6.339 1.00 94.62 95 LEU A CA 1
ATOM 757 C C . LEU A 1 95 ? 3.830 -7.962 -5.657 1.00 94.62 95 LEU A C 1
ATOM 759 O O . LEU A 1 95 ? 3.055 -7.167 -6.193 1.00 94.62 95 LEU A O 1
ATOM 763 N N . PHE A 1 96 ? 4.432 -7.701 -4.497 1.00 94.12 96 PHE A N 1
ATOM 764 C CA . PHE A 1 96 ? 4.271 -6.456 -3.763 1.00 94.12 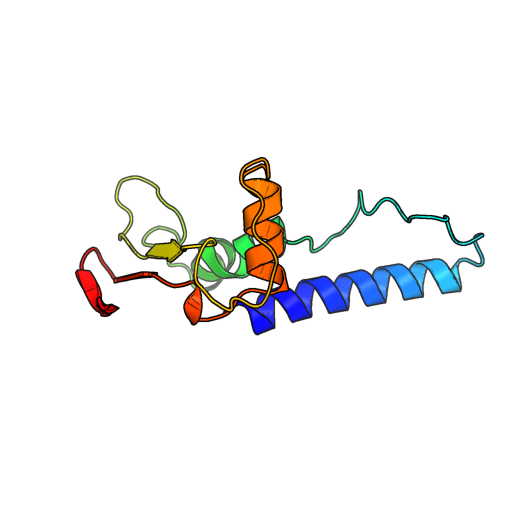96 PHE A CA 1
ATOM 765 C C . PHE A 1 96 ? 4.888 -5.264 -4.504 1.00 94.12 96 PHE A C 1
ATOM 767 O O . PHE A 1 96 ? 4.254 -4.212 -4.592 1.00 94.12 96 PHE A O 1
ATOM 774 N N . GLU A 1 97 ? 6.079 -5.417 -5.094 1.00 93.88 97 GLU A N 1
ATOM 775 C CA . GLU A 1 97 ? 6.688 -4.372 -5.922 1.00 93.88 97 GLU A CA 1
ATOM 776 C C . GLU A 1 97 ? 5.824 -4.056 -7.156 1.00 93.88 97 GLU A C 1
ATOM 778 O O . GLU A 1 97 ? 5.603 -2.878 -7.459 1.00 93.88 97 GLU A O 1
ATOM 783 N N . LYS A 1 98 ? 5.283 -5.078 -7.839 1.00 94.50 98 LYS A N 1
ATOM 784 C CA . LYS A 1 98 ? 4.345 -4.906 -8.964 1.00 94.50 98 LYS A CA 1
ATOM 785 C C . LYS A 1 98 ? 3.110 -4.121 -8.536 1.00 94.50 98 LYS A C 1
ATOM 787 O O . LYS A 1 98 ? 2.790 -3.102 -9.151 1.00 94.50 98 LYS A O 1
ATOM 792 N N . TRP A 1 99 ? 2.457 -4.540 -7.453 1.00 95.00 99 TRP A N 1
ATOM 793 C CA . TRP A 1 99 ? 1.286 -3.839 -6.935 1.00 95.00 99 TRP A CA 1
ATOM 794 C C . TRP A 1 99 ? 1.609 -2.398 -6.528 1.00 95.00 99 TRP A C 1
ATOM 796 O O . TRP A 1 99 ? 0.875 -1.477 -6.874 1.00 95.00 99 TRP A O 1
ATOM 806 N N . MET A 1 100 ? 2.734 -2.153 -5.861 1.00 93.88 100 MET A N 1
ATOM 807 C CA . MET A 1 100 ? 3.070 -0.799 -5.438 1.00 93.88 100 MET A CA 1
ATOM 808 C C . MET A 1 100 ? 3.341 0.141 -6.623 1.00 93.88 100 MET A C 1
ATOM 810 O O . MET A 1 100 ? 2.934 1.308 -6.597 1.00 93.88 100 MET A O 1
ATOM 814 N N . ASN A 1 101 ? 3.986 -0.372 -7.676 1.00 91.50 101 ASN A N 1
ATOM 815 C CA . ASN A 1 101 ? 4.375 0.398 -8.859 1.00 91.50 101 ASN A CA 1
ATOM 816 C C . ASN A 1 101 ? 3.295 0.513 -9.943 1.00 91.50 101 ASN A C 1
ATOM 818 O O . ASN A 1 101 ? 3.348 1.447 -10.742 1.00 91.50 101 ASN A O 1
ATOM 822 N N . ALA A 1 102 ? 2.326 -0.396 -9.996 1.00 93.06 102 ALA A N 1
ATOM 823 C CA . ALA A 1 102 ? 1.312 -0.399 -11.051 1.00 93.06 102 ALA A CA 1
ATOM 824 C C . ALA A 1 102 ? -0.120 -0.525 -10.527 1.00 93.06 102 ALA A C 1
ATOM 826 O O . ALA A 1 102 ? -1.042 -0.069 -11.194 1.00 93.06 102 ALA A O 1
ATOM 827 N N . GLY A 1 103 ? -0.312 -1.092 -9.340 1.00 94.50 103 GLY A N 1
ATOM 828 C CA . GLY A 1 103 ? -1.622 -1.329 -8.752 1.00 94.50 103 GLY A CA 1
ATOM 829 C C . GLY A 1 103 ? -2.405 -0.059 -8.424 1.00 94.50 103 GLY A C 1
ATOM 830 O O . GLY A 1 103 ? -1.877 1.062 -8.334 1.00 94.50 103 GLY A O 1
ATOM 831 N N . ASP A 1 104 ? -3.698 -0.269 -8.217 1.00 93.69 104 ASP A N 1
ATOM 832 C CA . ASP A 1 104 ? -4.680 0.755 -7.880 1.00 93.69 104 ASP A CA 1
ATOM 833 C C . ASP A 1 104 ? -5.734 0.215 -6.899 1.00 93.69 104 ASP A C 1
ATOM 835 O O . ASP A 1 104 ? -5.519 -0.787 -6.214 1.00 93.69 104 ASP A O 1
ATOM 839 N N . ASP A 1 105 ? -6.841 0.936 -6.756 1.00 93.75 105 ASP A N 1
ATOM 840 C CA . ASP A 1 105 ? -7.925 0.647 -5.824 1.00 93.75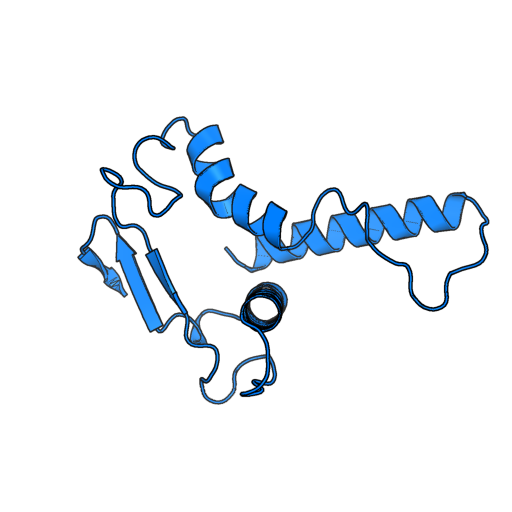 105 ASP A CA 1
ATOM 841 C C . ASP A 1 105 ? -8.647 -0.675 -6.110 1.00 93.75 105 ASP A C 1
ATOM 843 O O . ASP A 1 105 ? -9.158 -1.286 -5.174 1.00 93.75 105 ASP A O 1
ATOM 847 N N . ARG A 1 106 ? -8.607 -1.185 -7.348 1.00 94.75 106 ARG A N 1
ATOM 848 C CA . ARG A 1 106 ? -9.214 -2.482 -7.704 1.00 94.75 106 ARG A CA 1
ATOM 849 C C . ARG A 1 106 ? -8.563 -3.650 -6.973 1.00 94.75 106 ARG A C 1
ATOM 851 O O . ARG A 1 106 ? -9.202 -4.674 -6.764 1.00 94.75 106 ARG A O 1
ATOM 858 N N . ASN A 1 107 ? -7.303 -3.488 -6.574 1.00 95.56 107 ASN A N 1
ATOM 859 C CA . ASN A 1 107 ? -6.564 -4.484 -5.812 1.00 95.56 107 ASN A CA 1
ATOM 860 C C . ASN A 1 107 ? -6.891 -4.458 -4.309 1.00 95.56 107 ASN A C 1
ATOM 862 O O . ASN A 1 107 ? -6.409 -5.317 -3.581 1.00 95.56 107 ASN A O 1
ATOM 866 N N . ILE A 1 108 ? -7.656 -3.485 -3.802 1.00 95.88 108 ILE A N 1
ATOM 867 C CA . ILE A 1 108 ? -7.982 -3.384 -2.373 1.00 95.88 108 ILE A CA 1
ATOM 868 C C . ILE A 1 108 ? -9.277 -4.161 -2.106 1.00 95.88 108 ILE A C 1
ATOM 870 O O . ILE A 1 108 ? -10.377 -3.651 -2.296 1.00 95.88 108 ILE A O 1
ATOM 874 N N . ALA A 1 109 ? -9.143 -5.401 -1.639 1.00 96.44 109 ALA A N 1
ATOM 875 C CA . ALA A 1 109 ? -10.262 -6.301 -1.343 1.00 96.44 109 ALA A CA 1
ATOM 876 C C . ALA A 1 109 ? -10.918 -6.043 0.028 1.00 96.44 109 ALA A C 1
ATOM 878 O O . ALA A 1 109 ? -11.997 -6.566 0.330 1.00 96.44 109 ALA A O 1
ATOM 879 N N . GLY A 1 110 ? -10.260 -5.267 0.888 1.00 97.88 110 GLY A N 1
ATOM 880 C CA . GLY A 1 110 ? -10.858 -4.801 2.129 1.00 97.88 110 GLY A CA 1
ATOM 881 C C . GLY A 1 110 ? -9.985 -3.819 2.895 1.00 97.88 110 GLY A C 1
ATOM 882 O O . GLY A 1 110 ? -8.763 -3.782 2.730 1.00 97.88 110 GLY A O 1
ATOM 883 N N . VAL A 1 111 ? -10.629 -3.047 3.760 1.00 98.19 111 VAL A N 1
ATOM 884 C CA . VAL A 1 111 ? -10.023 -2.011 4.593 1.00 98.19 111 VAL A CA 1
ATOM 885 C C . VAL A 1 111 ? -10.511 -2.173 6.024 1.00 98.19 111 VAL A C 1
ATOM 887 O O . VAL A 1 111 ? -11.716 -2.231 6.278 1.00 98.19 111 VAL A O 1
ATOM 890 N N . TRP A 1 112 ? -9.574 -2.198 6.968 1.00 98.44 112 TRP A N 1
ATOM 891 C CA . TRP A 1 112 ? -9.854 -2.213 8.397 1.00 98.44 112 TRP A CA 1
ATOM 892 C C . TRP A 1 112 ? -9.260 -0.981 9.056 1.00 98.44 112 TRP A C 1
ATOM 894 O O . TRP A 1 112 ? -8.122 -0.611 8.770 1.00 98.44 112 TRP A O 1
ATOM 904 N N . VAL A 1 113 ? -10.042 -0.375 9.944 1.00 98.00 113 VAL A N 1
ATOM 905 C CA . VAL A 1 113 ? -9.619 0.721 10.817 1.00 98.00 113 VAL A CA 1
ATOM 906 C C . VAL A 1 113 ? -10.024 0.343 12.232 1.00 98.00 113 VAL A C 1
ATOM 908 O O . VAL A 1 113 ? -11.196 0.058 12.488 1.00 98.00 113 VAL A O 1
ATOM 911 N N . GLN A 1 114 ? -9.057 0.284 13.143 1.00 97.06 114 GLN A N 1
ATOM 912 C CA . GLN A 1 114 ? -9.252 -0.128 14.534 1.00 97.06 114 GLN A CA 1
ATOM 913 C C . GLN A 1 114 ? -9.952 -1.489 14.666 1.00 97.06 114 GLN A C 1
ATOM 915 O O . GLN A 1 114 ? -10.782 -1.701 15.549 1.00 97.06 114 GLN A O 1
ATOM 920 N N . GLY A 1 115 ? -9.642 -2.424 13.764 1.00 97.06 115 GLY A N 1
ATOM 921 C CA . GLY A 1 115 ? -10.255 -3.755 13.748 1.00 97.06 115 GLY A CA 1
ATOM 922 C C . GLY A 1 115 ? -11.644 -3.826 13.110 1.00 97.06 115 GLY A C 1
ATOM 923 O O . GLY A 1 115 ? -12.163 -4.927 12.927 1.00 97.06 115 GLY A O 1
ATOM 924 N N . VAL A 1 116 ? -12.242 -2.700 12.716 1.00 98.25 116 VAL A N 1
ATOM 925 C CA . VAL A 1 116 ? -13.556 -2.665 12.063 1.00 98.25 116 VAL A CA 1
ATOM 926 C C . VAL A 1 116 ? -13.380 -2.624 10.550 1.00 98.25 116 VAL A C 1
ATOM 928 O O . VAL A 1 116 ? -12.669 -1.764 10.033 1.00 98.25 116 VAL A O 1
ATOM 931 N N . LYS A 1 117 ? -14.049 -3.533 9.829 1.00 97.81 117 LYS A N 1
ATOM 932 C CA . LYS A 1 117 ? -14.081 -3.502 8.362 1.00 97.81 117 LYS A CA 1
ATOM 933 C C . LYS A 1 117 ? -14.917 -2.308 7.894 1.00 97.81 117 LYS A C 1
ATOM 935 O O . LYS A 1 117 ? -16.103 -2.234 8.210 1.00 97.81 117 LYS A O 1
ATOM 940 N N . VAL A 1 118 ? -14.304 -1.397 7.145 1.00 97.44 118 VAL A N 1
ATOM 941 C CA . VAL A 1 118 ? -14.934 -0.168 6.622 1.00 97.44 118 VAL A CA 1
ATOM 942 C C . VAL A 1 118 ? -14.993 -0.123 5.093 1.00 97.44 118 VAL A C 1
ATOM 944 O O . VAL A 1 118 ? -15.685 0.727 4.537 1.00 97.44 118 VAL A O 1
ATOM 947 N N . GLY A 1 119 ? -14.300 -1.047 4.425 1.00 86.69 119 GLY A N 1
ATOM 948 C CA . GLY A 1 119 ? -14.268 -1.232 2.974 1.00 86.69 119 GLY A CA 1
ATOM 949 C C . GLY A 1 119 ? -13.952 -2.672 2.623 1.00 86.69 119 GLY A C 1
ATOM 950 O O . GLY A 1 119 ? -13.371 -3.375 3.483 1.00 86.69 119 GLY A O 1
#

Foldseek 3Di:
DLVVLQVVQVVQVVVVVVVVVVVVDDDDPDDDPPPRPRDSVNSLQCVALVVCVVVVNSCAGRDPDPPHFPWDFQFALPDPPFQDDDDPPDDPVRSSSRCSNGNDPSRGPWTDTRNDTPD